Protein AF-A0A6A8AS73-F1 (afdb_monomer_lite)

Sequence (67 aa):
MTSDLNELSLENLVGFYSEELRKIEQGERATNVLGSNVRARLREAGILAYRNREWMITEEAKKYLST

Structure (mmCIF, N/CA/C/O backbone):
data_AF-A0A6A8AS73-F1
#
_entry.id   AF-A0A6A8AS73-F1
#
loop_
_atom_site.group_PDB
_atom_site.id
_atom_site.type_symbol
_atom_site.label_atom_id
_atom_site.label_alt_id
_atom_site.label_comp_id
_atom_site.label_asym_id
_atom_site.label_entity_id
_atom_site.label_seq_id
_atom_site.pdbx_PDB_ins_code
_atom_site.Cartn_x
_atom_site.Cartn_y
_atom_site.Cartn_z
_atom_site.occupancy
_atom_site.B_iso_or_equiv
_atom_site.auth_seq_id
_atom_site.auth_comp_id
_atom_site.auth_asym_id
_atom_site.auth_atom_id
_atom_site.pdbx_PDB_model_num
ATOM 1 N N . MET A 1 1 ? 22.406 -14.333 2.212 1.00 43.50 1 MET A N 1
ATOM 2 C CA . MET A 1 1 ? 22.432 -12.976 2.798 1.00 43.50 1 MET A CA 1
ATOM 3 C C . MET A 1 1 ? 21.790 -11.999 1.816 1.00 43.50 1 MET A C 1
ATOM 5 O O . MET A 1 1 ? 22.481 -11.195 1.211 1.00 43.50 1 MET A O 1
ATOM 9 N N . THR A 1 2 ? 20.484 -12.124 1.582 1.00 51.66 2 THR A N 1
ATOM 10 C CA . THR A 1 2 ? 19.724 -11.260 0.653 1.00 51.66 2 THR A CA 1
ATOM 11 C C . THR A 1 2 ? 18.430 -10.729 1.273 1.00 51.66 2 THR A C 1
ATOM 13 O O . THR A 1 2 ? 17.775 -9.894 0.662 1.00 51.66 2 THR A O 1
ATOM 16 N N . SER A 1 3 ? 18.067 -11.190 2.475 1.00 56.97 3 SER A N 1
ATOM 17 C CA . SER A 1 3 ? 16.826 -10.809 3.154 1.00 56.97 3 SER A CA 1
ATOM 18 C C . SER A 1 3 ? 16.877 -9.369 3.665 1.00 56.97 3 SER A C 1
ATOM 20 O O . SER A 1 3 ? 15.969 -8.604 3.362 1.00 56.97 3 SER A O 1
ATOM 22 N N . ASP A 1 4 ? 17.993 -8.951 4.277 1.00 57.16 4 ASP A N 1
ATOM 23 C CA . ASP A 1 4 ? 18.141 -7.604 4.848 1.00 57.16 4 ASP A CA 1
ATOM 24 C C . ASP A 1 4 ? 17.943 -6.484 3.815 1.00 57.16 4 ASP A C 1
ATOM 26 O O . ASP A 1 4 ? 17.312 -5.470 4.092 1.00 57.16 4 ASP A O 1
ATOM 30 N N . LEU A 1 5 ? 18.446 -6.676 2.590 1.00 59.91 5 LEU A N 1
ATOM 31 C CA . LEU A 1 5 ? 18.365 -5.679 1.516 1.00 59.91 5 LEU A CA 1
ATOM 32 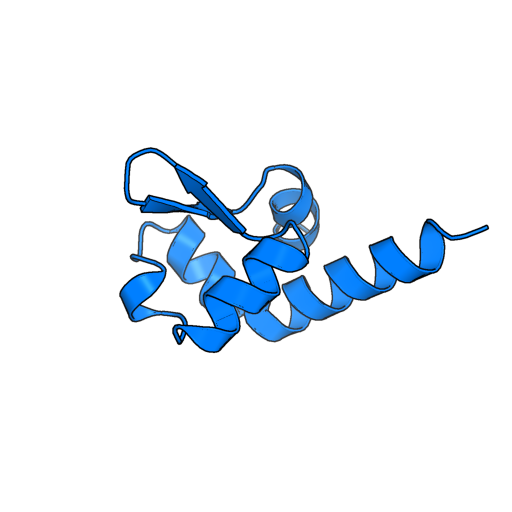C C . LEU A 1 5 ? 16.937 -5.534 0.966 1.00 59.91 5 LEU A C 1
ATOM 34 O O . LEU A 1 5 ? 16.523 -4.427 0.615 1.00 59.91 5 LEU A O 1
ATOM 38 N N . ASN A 1 6 ? 16.182 -6.635 0.912 1.00 61.97 6 ASN A N 1
ATOM 39 C CA . ASN A 1 6 ? 14.785 -6.623 0.481 1.00 61.97 6 ASN A CA 1
ATOM 40 C C . ASN A 1 6 ? 13.866 -6.041 1.562 1.00 61.97 6 ASN A C 1
ATOM 42 O O . ASN A 1 6 ? 12.982 -5.255 1.231 1.00 61.97 6 ASN A O 1
ATOM 46 N N . GLU A 1 7 ? 14.101 -6.366 2.834 1.00 62.34 7 GLU A N 1
ATOM 47 C CA . GLU A 1 7 ? 13.327 -5.830 3.961 1.00 62.34 7 GLU A CA 1
ATOM 48 C C . GLU A 1 7 ? 13.537 -4.318 4.117 1.00 62.34 7 GLU A C 1
ATOM 50 O O . GLU A 1 7 ? 12.561 -3.570 4.157 1.00 62.34 7 GLU A O 1
ATOM 55 N N . LEU A 1 8 ? 14.789 -3.845 4.059 1.00 68.81 8 LEU A N 1
ATOM 56 C CA . LEU A 1 8 ? 15.102 -2.409 4.030 1.00 68.81 8 LEU A CA 1
ATOM 57 C C . LEU A 1 8 ? 14.481 -1.707 2.816 1.00 68.81 8 LEU A C 1
ATOM 59 O O . LEU A 1 8 ? 14.060 -0.556 2.912 1.00 68.81 8 LEU A O 1
ATOM 63 N N . SER A 1 9 ? 14.412 -2.371 1.660 1.00 79.81 9 SER A N 1
ATOM 64 C CA . SER A 1 9 ? 13.787 -1.791 0.464 1.00 79.81 9 S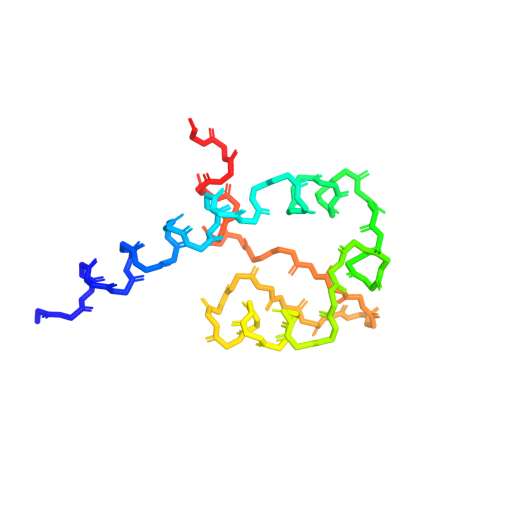ER A CA 1
ATOM 65 C C . SER A 1 9 ? 12.270 -1.670 0.608 1.00 79.81 9 SER A C 1
ATOM 67 O O . SER A 1 9 ? 11.692 -0.675 0.164 1.00 79.81 9 SER A O 1
ATOM 69 N N . LEU A 1 10 ? 11.624 -2.652 1.239 1.00 83.06 10 LEU A N 1
ATOM 70 C CA . LEU A 1 10 ? 10.184 -2.643 1.472 1.00 83.06 10 LEU A CA 1
ATOM 71 C C . LEU A 1 10 ? 9.798 -1.601 2.525 1.00 83.06 10 LEU A C 1
ATOM 73 O O . LEU A 1 10 ? 8.900 -0.804 2.264 1.00 83.06 10 LEU A O 1
ATOM 77 N N . GLU A 1 11 ? 10.512 -1.538 3.650 1.00 85.69 11 GLU A N 1
ATOM 78 C CA . GLU A 1 11 ? 10.310 -0.515 4.684 1.00 85.69 11 GLU A CA 1
ATOM 79 C C . GLU A 1 11 ? 10.481 0.898 4.115 1.00 85.69 11 GLU A C 1
ATOM 81 O O . GLU A 1 11 ? 9.605 1.742 4.292 1.00 85.69 11 GLU A O 1
ATOM 86 N N . ASN A 1 12 ? 11.549 1.146 3.347 1.00 87.31 12 ASN A N 1
ATOM 87 C CA . ASN A 1 12 ? 11.768 2.448 2.714 1.00 87.31 12 ASN A CA 1
ATOM 88 C C . ASN A 1 12 ? 10.647 2.813 1.728 1.00 87.31 12 ASN A C 1
ATOM 90 O O . ASN A 1 12 ? 10.230 3.969 1.671 1.00 87.31 12 ASN A O 1
ATOM 94 N N . LEU A 1 13 ? 10.141 1.847 0.952 1.00 88.38 13 LEU A N 1
ATOM 95 C CA . LEU A 1 13 ? 9.022 2.079 0.034 1.00 88.38 13 LEU A CA 1
ATOM 96 C C . LEU A 1 13 ? 7.710 2.336 0.781 1.00 88.38 13 LEU A C 1
ATOM 98 O O . LEU A 1 13 ? 6.963 3.231 0.389 1.00 88.38 13 LEU A O 1
ATOM 102 N N . VAL A 1 14 ? 7.433 1.584 1.848 1.00 90.06 14 VAL A N 1
ATOM 103 C CA . VAL A 1 14 ? 6.256 1.810 2.697 1.00 90.06 14 VAL A CA 1
ATOM 104 C C . VAL A 1 14 ? 6.347 3.172 3.383 1.00 90.06 14 VAL A C 1
ATOM 106 O O . VAL A 1 14 ? 5.366 3.906 3.374 1.00 90.06 14 VAL A O 1
ATOM 109 N N . GLY A 1 15 ? 7.518 3.551 3.898 1.00 88.94 15 GLY A N 1
ATOM 110 C CA . GLY A 1 15 ? 7.762 4.861 4.497 1.00 88.94 15 GLY A CA 1
ATOM 111 C C . GLY A 1 15 ? 7.577 6.004 3.497 1.00 88.94 15 GLY A C 1
ATOM 112 O O . GLY A 1 15 ? 6.878 6.974 3.796 1.00 88.94 15 GLY A 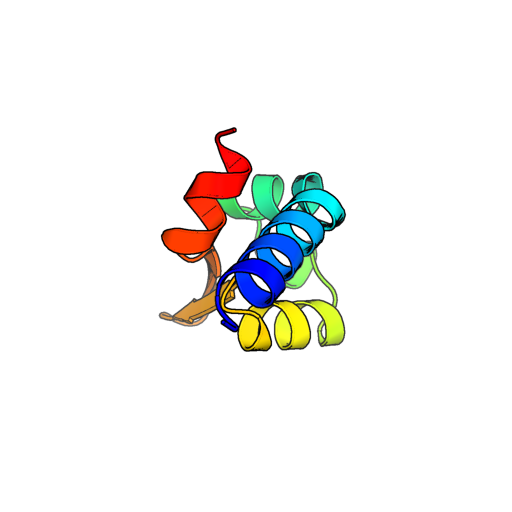O 1
ATOM 113 N N . PHE A 1 16 ? 8.128 5.861 2.286 1.00 91.56 16 PHE A N 1
ATOM 114 C CA . PHE A 1 16 ? 8.009 6.864 1.224 1.00 91.56 16 PHE A CA 1
ATOM 115 C C . PHE A 1 16 ? 6.557 7.090 0.780 1.00 91.56 16 PHE A C 1
ATOM 117 O O . PHE A 1 16 ? 6.163 8.233 0.586 1.00 91.56 16 PHE A O 1
ATOM 124 N N . TYR A 1 17 ? 5.757 6.024 0.652 1.00 92.19 17 TYR A N 1
ATOM 125 C CA . TYR A 1 17 ? 4.338 6.101 0.265 1.00 92.19 17 TYR A CA 1
ATOM 126 C C . TYR A 1 17 ? 3.378 6.005 1.464 1.00 92.19 17 TYR A C 1
ATOM 128 O O . TYR A 1 17 ? 2.221 5.610 1.306 1.00 92.19 17 TYR A O 1
ATOM 136 N N . SER A 1 18 ? 3.842 6.302 2.679 1.00 91.94 18 SER A N 1
ATOM 137 C CA . SER A 1 18 ? 3.095 6.013 3.912 1.00 91.94 18 SER A CA 1
ATOM 138 C C . SER A 1 18 ? 1.757 6.750 3.997 1.00 91.94 18 SER A C 1
ATOM 140 O O . SER A 1 18 ? 0.765 6.167 4.439 1.00 91.94 18 SER A O 1
ATOM 142 N N . GLU A 1 19 ? 1.684 7.999 3.533 1.00 93.00 19 GLU A N 1
ATOM 143 C CA . GLU A 1 19 ? 0.437 8.771 3.500 1.00 93.00 19 GLU A CA 1
ATOM 144 C C . GLU A 1 19 ? -0.586 8.164 2.534 1.00 93.00 19 GLU A C 1
ATOM 146 O O . GLU A 1 19 ? -1.750 7.960 2.892 1.00 93.00 19 GLU A O 1
ATOM 151 N N . GLU A 1 20 ? -0.163 7.839 1.316 1.00 94.00 20 GLU A N 1
ATOM 152 C CA . GLU A 1 20 ? -1.007 7.211 0.306 1.00 94.00 20 GLU A CA 1
ATOM 153 C C . GLU A 1 20 ? -1.489 5.827 0.740 1.00 94.00 20 GLU A C 1
ATOM 155 O O . GLU A 1 20 ? -2.658 5.484 0.559 1.00 94.00 20 GLU A O 1
ATOM 160 N N . LEU A 1 21 ? -0.607 5.034 1.342 1.00 93.12 21 LEU A N 1
ATOM 161 C CA . LEU A 1 21 ? -0.960 3.723 1.871 1.00 93.12 21 LEU A CA 1
ATOM 162 C C . LEU A 1 21 ? -1.973 3.847 3.020 1.00 93.12 21 LEU A C 1
ATOM 164 O O . LEU A 1 21 ? -2.975 3.136 3.012 1.00 93.12 21 LEU A O 1
ATOM 168 N N . ARG A 1 22 ? -1.818 4.806 3.940 1.00 91.62 22 ARG A N 1
ATOM 169 C CA . ARG A 1 22 ? -2.813 5.051 5.005 1.00 91.62 22 ARG A CA 1
ATOM 170 C C . ARG A 1 22 ? -4.186 5.439 4.458 1.00 91.62 22 ARG A C 1
ATOM 172 O O . ARG A 1 22 ? -5.195 4.958 4.965 1.00 91.62 22 ARG A O 1
ATOM 179 N N . LYS A 1 23 ? -4.248 6.255 3.403 1.00 92.75 23 LYS A N 1
ATOM 180 C CA . LYS A 1 23 ? -5.518 6.583 2.728 1.00 92.75 23 LYS A CA 1
ATOM 181 C C . LYS A 1 23 ? -6.208 5.337 2.176 1.00 92.75 23 LYS A C 1
ATOM 183 O O . LYS A 1 23 ? -7.415 5.169 2.339 1.00 92.75 23 LYS A O 1
ATOM 188 N N . ILE A 1 24 ? -5.433 4.435 1.573 1.00 92.19 24 ILE A N 1
ATOM 189 C CA . ILE A 1 24 ? -5.951 3.160 1.064 1.00 92.19 24 ILE A CA 1
ATOM 190 C C . ILE A 1 24 ? -6.458 2.279 2.208 1.00 92.19 24 ILE A C 1
ATOM 192 O O . ILE A 1 24 ? -7.528 1.682 2.098 1.00 92.19 24 ILE A O 1
ATOM 196 N N . GLU A 1 25 ? -5.729 2.227 3.322 1.00 89.94 25 GLU A N 1
ATOM 197 C CA . GLU A 1 25 ? -6.139 1.496 4.524 1.00 89.94 25 GLU A CA 1
ATOM 198 C C . GLU A 1 25 ? -7.441 2.044 5.131 1.00 89.94 25 GLU A C 1
ATOM 200 O O . GLU A 1 25 ? -8.294 1.278 5.573 1.00 89.94 25 GLU A O 1
ATOM 205 N N . GLN A 1 26 ? -7.640 3.362 5.072 1.00 90.38 26 GLN A N 1
ATOM 206 C CA . GLN A 1 26 ? -8.864 4.045 5.504 1.00 90.38 26 GLN A CA 1
ATOM 207 C C . GLN A 1 26 ? -10.059 3.834 4.553 1.00 90.38 26 GLN A C 1
ATOM 209 O O . GLN A 1 26 ? -11.157 4.317 4.831 1.00 90.38 26 GLN A O 1
ATOM 214 N N . GLY A 1 27 ? -9.872 3.101 3.450 1.00 88.94 27 GLY A N 1
ATOM 215 C CA . GLY A 1 27 ? -10.922 2.754 2.491 1.00 88.94 27 GLY A CA 1
ATOM 216 C C . GLY A 1 27 ? -10.916 3.590 1.210 1.00 88.94 27 GLY A C 1
ATOM 217 O O . GLY A 1 27 ? -11.813 3.435 0.376 1.00 88.94 27 GLY A O 1
ATOM 218 N N . GLU A 1 28 ? -9.925 4.463 1.008 1.00 93.12 28 GLU A N 1
ATOM 219 C CA . GLU A 1 28 ? -9.781 5.173 -0.259 1.00 93.12 28 GLU A CA 1
ATOM 220 C C . GLU A 1 28 ? -9.291 4.220 -1.362 1.00 93.12 28 GLU A C 1
ATOM 222 O O . GLU A 1 28 ? -8.447 3.345 -1.168 1.00 93.12 28 GLU A O 1
ATOM 227 N N . ARG A 1 29 ? -9.815 4.368 -2.581 1.00 91.88 29 ARG A N 1
ATOM 228 C CA . ARG A 1 29 ? -9.402 3.498 -3.687 1.00 91.88 29 ARG A CA 1
ATOM 229 C C . ARG A 1 29 ? -7.968 3.817 -4.088 1.00 91.88 29 ARG A C 1
ATOM 231 O O . ARG A 1 29 ? -7.694 4.932 -4.525 1.00 91.88 29 ARG A O 1
ATOM 238 N N . ALA A 1 30 ? -7.088 2.814 -4.121 1.00 92.31 30 ALA A N 1
ATOM 239 C CA . ALA A 1 30 ? -5.709 3.006 -4.589 1.00 92.31 30 ALA A CA 1
ATOM 240 C C . ALA A 1 3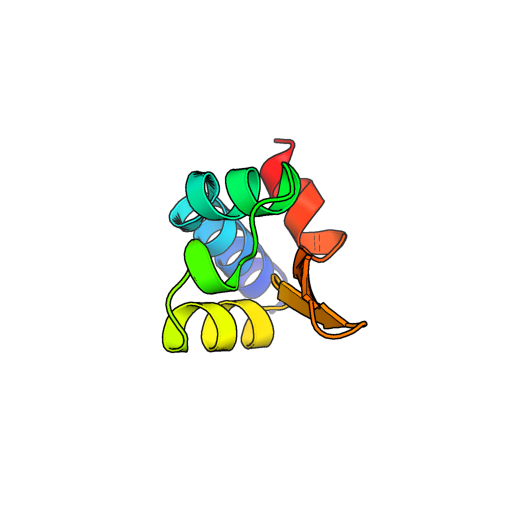0 ? -5.620 3.596 -6.005 1.00 92.31 30 ALA A C 1
ATOM 242 O O . ALA A 1 30 ? -4.610 4.192 -6.364 1.00 92.31 30 ALA A O 1
ATOM 243 N N . THR A 1 31 ? -6.663 3.436 -6.829 1.00 93.06 31 THR A N 1
ATOM 244 C CA . THR A 1 31 ? -6.713 4.051 -8.157 1.00 93.06 31 THR A CA 1
ATOM 245 C C . THR A 1 31 ? -6.776 5.573 -8.140 1.00 93.06 31 THR A C 1
ATOM 247 O O . THR A 1 31 ? -6.338 6.188 -9.109 1.00 93.06 31 THR A O 1
ATOM 250 N N . ASN A 1 32 ? -7.324 6.143 -7.066 1.00 93.69 32 ASN A N 1
ATOM 251 C CA . ASN A 1 32 ? -7.476 7.580 -6.853 1.00 93.69 32 ASN A CA 1
ATOM 252 C C . ASN A 1 32 ? -6.251 8.170 -6.148 1.00 93.69 32 ASN A C 1
ATOM 254 O O . ASN A 1 32 ? -5.897 9.315 -6.398 1.00 93.69 32 ASN A O 1
ATOM 258 N N . VAL A 1 33 ? -5.609 7.374 -5.288 1.00 93.62 33 VAL A N 1
ATOM 259 C CA . VAL A 1 33 ? -4.483 7.817 -4.459 1.00 93.62 33 VAL A CA 1
ATOM 260 C C . VAL A 1 33 ? -3.142 7.672 -5.182 1.00 93.62 33 VAL A C 1
ATOM 262 O O . VAL A 1 33 ? -2.295 8.554 -5.113 1.00 93.62 33 VAL A O 1
ATOM 265 N N . LEU A 1 34 ? -2.939 6.564 -5.898 1.00 93.31 34 LEU A N 1
ATOM 266 C CA . LEU A 1 34 ? -1.656 6.218 -6.509 1.00 93.31 34 LEU A CA 1
ATOM 267 C C . LEU A 1 34 ? -1.753 6.236 -8.029 1.00 93.31 34 LEU A C 1
ATOM 269 O O . LEU A 1 34 ? -2.739 5.768 -8.590 1.00 93.31 34 LEU A O 1
ATOM 273 N N . GLY A 1 35 ? -0.699 6.669 -8.721 1.00 93.12 35 GLY A N 1
ATOM 274 C CA . GLY A 1 35 ? -0.594 6.538 -10.180 1.00 93.12 35 GLY A CA 1
ATOM 275 C C . GLY A 1 35 ? -0.459 5.079 -10.646 1.00 93.12 35 GLY A C 1
ATOM 276 O O . GLY A 1 35 ? -0.037 4.204 -9.890 1.00 93.12 35 GLY A O 1
ATOM 277 N N . SER A 1 36 ? -0.768 4.795 -11.918 1.00 92.50 36 SER A N 1
ATOM 278 C CA . SER A 1 36 ? -0.669 3.439 -12.498 1.00 92.50 36 SER A CA 1
ATOM 279 C C . SER A 1 36 ? 0.720 2.813 -12.348 1.00 92.50 36 SER A C 1
ATOM 281 O O . SER A 1 36 ? 0.825 1.661 -11.930 1.00 92.50 36 SER A O 1
ATOM 283 N N . ASN A 1 37 ? 1.771 3.587 -12.624 1.00 91.56 37 ASN A N 1
ATOM 284 C CA . ASN A 1 37 ? 3.161 3.140 -12.510 1.00 91.56 37 ASN A CA 1
ATOM 285 C C . ASN A 1 37 ? 3.543 2.839 -11.056 1.00 91.56 37 ASN A C 1
ATOM 287 O O . ASN A 1 37 ? 4.252 1.875 -10.788 1.00 91.56 37 ASN A O 1
ATOM 291 N N . VAL A 1 38 ? 3.040 3.632 -10.108 1.00 91.12 38 VAL A N 1
ATOM 292 C CA . VAL A 1 38 ? 3.304 3.432 -8.679 1.00 91.12 38 VAL A CA 1
ATOM 293 C C . VAL A 1 38 ? 2.619 2.162 -8.186 1.00 91.12 38 VAL A C 1
ATOM 295 O O . VAL A 1 38 ? 3.258 1.341 -7.538 1.00 91.12 38 VAL A O 1
ATOM 298 N N . ARG A 1 39 ? 1.356 1.930 -8.569 1.00 93.19 39 ARG A N 1
ATOM 299 C CA . ARG A 1 39 ? 0.641 0.686 -8.232 1.00 93.19 39 ARG A CA 1
ATOM 300 C C . ARG A 1 39 ? 1.354 -0.555 -8.768 1.00 93.19 39 ARG A C 1
ATOM 302 O O . ARG A 1 39 ? 1.426 -1.554 -8.061 1.00 93.19 39 ARG A O 1
ATOM 309 N N . ALA A 1 40 ? 1.890 -0.494 -9.990 1.00 91.50 40 ALA A N 1
ATOM 310 C CA . ALA A 1 40 ? 2.682 -1.584 -10.558 1.00 91.50 40 ALA A CA 1
ATOM 311 C C . ALA A 1 40 ? 3.951 -1.845 -9.731 1.00 91.50 40 ALA A C 1
ATOM 313 O O . ALA A 1 40 ? 4.150 -2.969 -9.282 1.00 91.50 40 ALA A O 1
ATOM 314 N N . ARG A 1 41 ? 4.726 -0.798 -9.418 1.00 90.62 41 ARG A N 1
ATOM 315 C CA . ARG A 1 41 ? 5.944 -0.921 -8.598 1.00 90.62 41 ARG A CA 1
ATOM 316 C C . ARG A 1 41 ? 5.661 -1.452 -7.194 1.00 90.62 41 ARG A C 1
ATOM 318 O O . ARG A 1 41 ? 6.359 -2.342 -6.727 1.00 90.62 41 ARG A O 1
ATOM 325 N N . LEU A 1 42 ? 4.624 -0.946 -6.529 1.00 91.38 42 LEU A N 1
ATOM 326 C CA . LEU A 1 42 ? 4.227 -1.416 -5.198 1.00 91.38 42 LEU A CA 1
ATOM 327 C C . LEU A 1 42 ? 3.717 -2.860 -5.225 1.00 91.38 42 LEU A C 1
ATOM 329 O O . LEU A 1 42 ? 3.881 -3.587 -4.250 1.00 91.38 42 LEU A O 1
ATOM 333 N N . ARG A 1 43 ? 3.123 -3.302 -6.336 1.00 92.56 43 ARG A N 1
ATOM 334 C CA . ARG A 1 43 ? 2.754 -4.706 -6.533 1.00 92.56 43 ARG A CA 1
ATOM 335 C C . ARG A 1 43 ? 3.974 -5.600 -6.706 1.00 92.56 43 ARG A C 1
ATOM 337 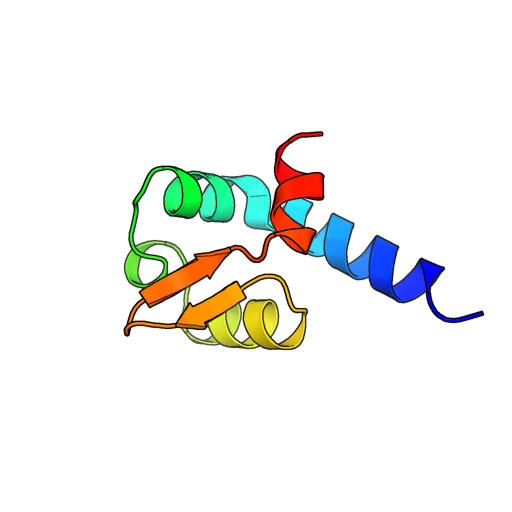O O . ARG A 1 43 ? 4.023 -6.666 -6.103 1.00 92.56 43 ARG A O 1
ATOM 344 N N . GLU A 1 44 ? 4.932 -5.182 -7.528 1.00 91.00 44 GLU A N 1
ATOM 345 C CA . GLU A 1 44 ? 6.192 -5.908 -7.729 1.00 91.00 44 GLU A CA 1
ATOM 346 C C . GLU A 1 44 ? 6.995 -6.007 -6.430 1.00 91.00 44 GLU A C 1
ATOM 348 O O . GLU A 1 44 ? 7.574 -7.050 -6.146 1.00 91.00 44 GLU A O 1
ATOM 353 N N . ALA A 1 45 ? 6.946 -4.959 -5.604 1.00 88.06 45 ALA A N 1
ATOM 354 C CA . ALA A 1 45 ? 7.538 -4.935 -4.272 1.00 88.06 45 ALA A CA 1
ATOM 355 C C . ALA A 1 45 ? 6.751 -5.741 -3.220 1.00 88.06 45 ALA A C 1
ATOM 357 O O . ALA A 1 45 ? 7.157 -5.773 -2.068 1.00 88.06 45 ALA A O 1
ATOM 358 N N . GLY A 1 46 ? 5.612 -6.354 -3.562 1.00 90.69 46 GLY A N 1
ATOM 359 C CA . GLY A 1 46 ? 4.803 -7.123 -2.609 1.00 90.69 46 GLY A CA 1
ATOM 360 C C . GLY A 1 46 ? 4.029 -6.281 -1.586 1.00 90.69 46 GLY A C 1
ATOM 361 O O . GLY A 1 46 ? 3.458 -6.840 -0.654 1.00 90.69 46 GLY A O 1
ATOM 362 N N . ILE A 1 47 ? 3.954 -4.958 -1.764 1.00 92.75 47 ILE A N 1
ATOM 363 C CA . ILE A 1 47 ? 3.238 -4.024 -0.877 1.00 92.75 47 ILE A CA 1
ATOM 364 C C . ILE A 1 47 ? 1.743 -3.982 -1.203 1.00 92.75 47 ILE A C 1
ATOM 366 O O . ILE A 1 47 ? 0.901 -3.953 -0.306 1.00 92.75 47 ILE A O 1
ATOM 370 N N . LEU A 1 48 ? 1.401 -4.000 -2.495 1.00 94.12 48 LEU A N 1
ATOM 371 C CA . LEU A 1 48 ? 0.018 -4.029 -2.966 1.00 94.12 48 LEU A CA 1
ATOM 372 C C . LEU A 1 48 ? -0.326 -5.357 -3.639 1.00 94.12 48 LEU A C 1
ATOM 374 O O . LEU A 1 48 ? 0.441 -5.907 -4.427 1.00 94.12 48 LEU A O 1
ATOM 378 N N . ALA A 1 49 ? -1.548 -5.822 -3.418 1.00 94.06 49 ALA A N 1
ATOM 379 C CA . ALA A 1 49 ? -2.138 -6.942 -4.131 1.00 94.06 49 ALA A CA 1
ATOM 380 C C . ALA A 1 49 ? -3.433 -6.505 -4.815 1.00 94.06 49 ALA A C 1
ATOM 382 O O . ALA A 1 49 ? -4.257 -5.809 -4.228 1.00 94.06 49 ALA A O 1
ATOM 383 N N . TYR A 1 50 ? -3.635 -6.950 -6.054 1.00 91.62 50 TYR A N 1
ATOM 384 C CA . TYR A 1 50 ? -4.901 -6.762 -6.754 1.00 91.62 50 TYR A CA 1
ATOM 385 C C . TYR A 1 50 ? -5.781 -7.997 -6.546 1.00 91.62 50 TYR A C 1
ATOM 387 O O . TYR A 1 50 ? -5.466 -9.074 -7.060 1.00 91.62 50 TYR A O 1
ATOM 395 N N . ARG A 1 51 ? -6.852 -7.869 -5.758 1.00 88.50 51 ARG A N 1
ATOM 396 C CA . ARG A 1 51 ? -7.806 -8.950 -5.446 1.00 88.50 51 ARG A CA 1
ATOM 397 C C . ARG A 1 51 ? -9.219 -8.384 -5.431 1.00 88.50 51 ARG A C 1
ATOM 399 O O . ARG A 1 51 ? -9.413 -7.232 -5.081 1.00 88.50 51 ARG A O 1
ATOM 406 N N . ASN A 1 52 ? -10.213 -9.176 -5.830 1.00 88.44 52 ASN A N 1
ATOM 407 C CA . ASN A 1 52 ? -11.620 -8.745 -5.851 1.00 88.44 52 ASN A CA 1
ATOM 408 C C . ASN A 1 52 ? -11.870 -7.434 -6.623 1.00 88.44 52 ASN A C 1
ATOM 410 O O . ASN A 1 52 ? -12.765 -6.671 -6.289 1.00 88.44 52 ASN A O 1
ATOM 414 N N . ARG A 1 53 ? -11.091 -7.190 -7.688 1.00 87.50 53 ARG A N 1
ATOM 415 C CA . ARG A 1 53 ? -11.091 -5.948 -8.487 1.00 87.50 53 ARG A CA 1
ATOM 416 C C . ARG A 1 53 ? -10.614 -4.694 -7.743 1.00 87.50 53 ARG A C 1
ATOM 418 O O . ARG A 1 53 ? -10.713 -3.596 -8.291 1.00 87.50 53 ARG A O 1
ATOM 425 N N . GLU A 1 54 ? -10.029 -4.856 -6.565 1.00 90.44 54 GLU A N 1
ATOM 426 C CA . GLU A 1 54 ? -9.533 -3.776 -5.722 1.00 90.44 54 GLU A CA 1
ATOM 427 C C . GLU A 1 54 ? -8.047 -3.960 -5.403 1.00 90.44 54 GLU A C 1
ATOM 429 O O . GLU A 1 54 ? -7.495 -5.063 -5.419 1.00 90.44 54 GLU A O 1
ATOM 434 N N . TRP A 1 55 ? -7.377 -2.840 -5.161 1.00 92.12 55 TRP A N 1
ATOM 435 C CA . TRP A 1 55 ? -5.994 -2.815 -4.706 1.00 92.12 55 TRP A CA 1
ATOM 436 C C . TRP A 1 55 ? -5.994 -2.777 -3.186 1.00 92.12 55 TRP A C 1
ATOM 438 O O . TRP A 1 55 ? -6.543 -1.850 -2.598 1.00 92.12 55 TRP A O 1
ATOM 448 N N . MET A 1 56 ? -5.370 -3.772 -2.572 1.00 92.75 56 MET A N 1
ATOM 449 C CA . MET A 1 56 ? -5.291 -3.916 -1.124 1.00 92.75 56 MET A CA 1
ATOM 450 C C . MET A 1 56 ? -3.832 -3.942 -0.689 1.00 92.75 56 MET A C 1
ATOM 452 O O . MET A 1 56 ? -2.977 -4.461 -1.410 1.00 92.75 56 MET A O 1
ATOM 456 N N . ILE A 1 57 ? -3.559 -3.425 0.504 1.00 93.44 57 ILE A N 1
ATOM 457 C CA . ILE A 1 57 ? -2.238 -3.503 1.132 1.00 93.44 57 ILE A CA 1
ATOM 458 C C . ILE A 1 57 ? -2.040 -4.920 1.661 1.00 93.44 57 ILE A C 1
ATOM 460 O O . ILE A 1 57 ? -2.951 -5.495 2.264 1.00 93.44 57 ILE A O 1
ATOM 464 N N . THR A 1 58 ? -0.871 -5.499 1.408 1.00 92.75 58 THR A N 1
ATOM 465 C CA . THR A 1 58 ? -0.532 -6.833 1.903 1.00 92.75 58 THR A CA 1
ATOM 466 C C . THR A 1 58 ? -0.318 -6.821 3.415 1.00 92.75 58 THR A C 1
ATOM 468 O O . THR A 1 58 ? 0.121 -5.831 3.995 1.00 92.75 58 THR A O 1
ATOM 471 N N . GLU A 1 59 ? -0.604 -7.949 4.067 1.00 90.06 59 GLU A N 1
ATOM 472 C CA . GLU A 1 59 ? -0.407 -8.100 5.516 1.00 90.06 59 GLU A CA 1
ATOM 473 C C . GLU A 1 59 ? 1.053 -7.878 5.937 1.00 90.06 59 GLU A C 1
ATOM 475 O O . GLU A 1 59 ? 1.317 -7.440 7.050 1.00 90.06 59 GLU A O 1
ATOM 480 N N . GLU A 1 60 ? 2.005 -8.150 5.041 1.00 87.19 60 GLU A N 1
ATOM 481 C CA . GLU A 1 60 ? 3.423 -7.884 5.272 1.00 87.19 60 GLU A CA 1
ATOM 482 C C . GLU A 1 60 ? 3.713 -6.381 5.312 1.00 87.19 60 GLU A C 1
ATOM 484 O O . GLU A 1 60 ? 4.290 -5.906 6.285 1.00 87.19 60 GLU A O 1
ATOM 489 N N . ALA A 1 61 ? 3.221 -5.612 4.335 1.00 88.38 61 ALA A N 1
ATOM 490 C CA . ALA A 1 61 ? 3.402 -4.163 4.302 1.00 88.38 61 ALA A CA 1
ATOM 491 C C . ALA A 1 61 ? 2.682 -3.429 5.445 1.00 88.38 61 ALA A C 1
ATOM 493 O O . ALA A 1 61 ? 3.185 -2.421 5.940 1.00 88.38 61 ALA A O 1
ATOM 494 N N . LYS A 1 62 ? 1.542 -3.949 5.921 1.00 88.12 62 LYS A N 1
ATOM 495 C CA . LYS A 1 62 ? 0.817 -3.372 7.069 1.00 88.12 62 LYS A CA 1
ATOM 496 C C . LYS A 1 62 ? 1.645 -3.330 8.356 1.00 88.12 62 LYS A C 1
ATOM 498 O O . LYS A 1 62 ? 1.468 -2.409 9.154 1.00 88.12 62 LYS A O 1
ATOM 503 N N . LYS A 1 63 ? 2.571 -4.279 8.552 1.00 87.75 63 LYS A N 1
ATOM 504 C CA . LYS A 1 63 ? 3.470 -4.298 9.723 1.00 87.75 63 LYS A CA 1
ATOM 505 C C . LYS A 1 63 ? 4.312 -3.023 9.807 1.00 87.75 63 LYS A C 1
ATOM 507 O O . LYS A 1 63 ? 4.491 -2.477 10.889 1.00 87.75 63 LYS A O 1
ATOM 512 N N . TYR A 1 64 ? 4.747 -2.522 8.654 1.00 85.19 64 TYR A N 1
ATOM 513 C CA . TYR A 1 64 ? 5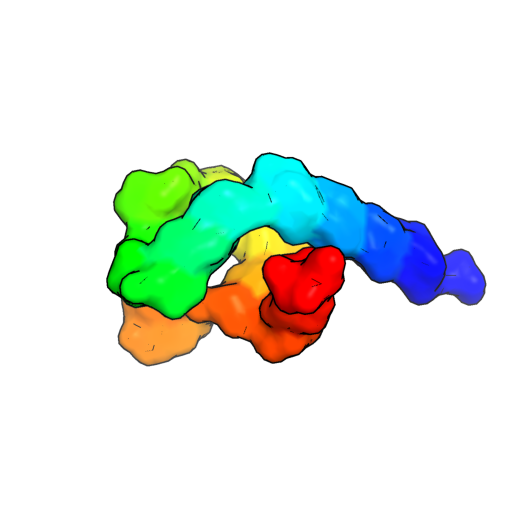.567 -1.318 8.537 1.00 85.19 64 TYR A CA 1
ATOM 514 C C . TYR A 1 64 ? 4.748 -0.018 8.612 1.00 85.19 64 TYR A C 1
ATOM 516 O O . TYR A 1 64 ? 5.303 1.025 8.921 1.00 85.19 64 TYR A O 1
ATOM 524 N N . LEU A 1 65 ? 3.430 -0.059 8.371 1.00 81.06 65 LEU A N 1
ATOM 525 C CA . LEU A 1 65 ? 2.542 1.104 8.552 1.00 81.06 65 LEU A CA 1
ATOM 526 C C . LEU A 1 65 ? 2.151 1.352 10.017 1.00 81.06 65 LEU A C 1
ATOM 528 O O . LEU A 1 65 ? 1.773 2.472 10.364 1.00 81.06 65 LEU A O 1
ATOM 532 N N . SER A 1 66 ? 2.212 0.300 10.841 1.00 70.12 66 SER A N 1
ATOM 533 C CA . SER A 1 66 ? 1.815 0.304 12.258 1.00 70.12 66 SER A CA 1
ATOM 534 C C . SER A 1 66 ? 2.963 0.629 13.224 1.00 70.12 66 SER A C 1
ATOM 536 O O . SER A 1 66 ? 2.731 0.684 14.431 1.00 70.12 66 SER A O 1
ATOM 538 N N . THR A 1 67 ? 4.183 0.778 12.701 1.00 57.97 67 THR A N 1
ATOM 539 C CA . THR A 1 67 ? 5.396 1.158 13.445 1.00 57.97 67 THR A CA 1
ATOM 540 C C . THR A 1 67 ? 5.571 2.673 13.398 1.00 57.97 67 THR A C 1
ATOM 542 O O . THR A 1 67 ? 5.960 3.244 14.439 1.00 57.97 67 THR A O 1
#

Foldseek 3Di:
DCVVVLVVVLLVLCVVCLVLLVCVVVPDANPVSPDPVSLVVCVVSQQWDCDPNGIHGDPVSVVSSVD

Secondary structure (DSSP, 8-state):
--HHHHHHHHHHHHHHTHHHHHHHHTT--HHHHS-HHHHHHHHHTTSEEEETTEEEE-HHHHHHH--

pLDDT: mean 85.82, std 11.92, range [43.5, 94.12]

Radius of gyration: 11.43 Å; chains: 1; bounding box: 34×22×26 Å